Protein AF-A0A1Z9AFB7-F1 (afdb_monomer_lite)

Foldseek 3Di:
DPCPDPPQDPVNLVVQLVVCVVPVDDDDPPLPPPVRLVVVVVVVVVQVPDPPQFDWDWDQDPVGTDTFKGKPRCVVRVVNVCSCQHPDNQVSVCSNPVARKAQDMWMWGDDPDLDWTKTKGWIWGDDPPRDTHGRDIDIDTSDDRDPPDPDDPDDDD

Sequence (157 aa):
MTNGSIQWNQKDLLVLKHLHQQDGVIHVP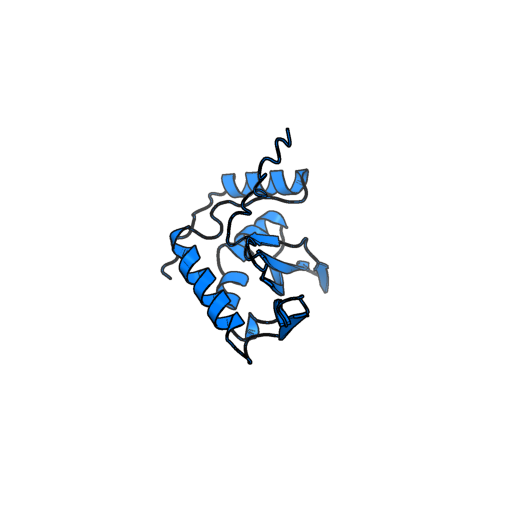GLVPTEGMPQLMKWVEEIAGSTTMGNHYFERTAKGRVMARTDDFAKHHQPWHDFLTKGIVPELLEVLFDDAPLLFKEKINYKHPFGSVHITMLLALAAPQGTLRFGRTSMAAVHSPQPPNVSNKETAS

Radius of gyration: 18.24 Å; chains: 1; bounding box: 38×48×59 Å

Structure (mmCIF, N/CA/C/O backbone):
data_AF-A0A1Z9AFB7-F1
#
_entry.id   AF-A0A1Z9AFB7-F1
#
loop_
_atom_site.group_PDB
_atom_site.id
_atom_site.type_symbol
_atom_site.label_atom_id
_atom_site.label_alt_id
_atom_site.label_comp_id
_atom_site.label_asym_id
_atom_site.label_entity_id
_atom_site.label_seq_id
_atom_site.pdbx_PDB_ins_code
_atom_site.Cartn_x
_atom_site.Cartn_y
_atom_site.Cartn_z
_atom_site.occupancy
_atom_site.B_iso_or_equiv
_atom_site.auth_seq_id
_atom_site.auth_comp_id
_atom_site.auth_asym_id
_atom_site.auth_atom_id
_atom_site.pdbx_PDB_model_num
ATOM 1 N N . MET A 1 1 ? 11.663 7.310 10.474 1.00 46.38 1 MET A N 1
ATOM 2 C CA . MET A 1 1 ? 10.486 8.192 10.583 1.00 46.38 1 MET A CA 1
ATOM 3 C C . MET A 1 1 ? 10.125 8.298 12.049 1.00 46.38 1 MET A C 1
ATOM 5 O O . MET A 1 1 ? 9.831 7.280 12.657 1.00 46.38 1 MET A O 1
ATOM 9 N N . THR A 1 2 ? 10.202 9.485 12.642 1.00 31.58 2 THR A N 1
ATOM 10 C CA . THR A 1 2 ? 9.390 9.776 13.827 1.00 31.58 2 THR A CA 1
ATOM 11 C C . THR A 1 2 ? 7.944 9.794 13.345 1.00 31.58 2 THR A C 1
ATOM 13 O O . THR A 1 2 ? 7.657 10.501 12.382 1.00 31.58 2 THR A O 1
ATOM 16 N N . ASN A 1 3 ? 7.069 8.975 13.933 1.00 42.28 3 ASN A N 1
ATOM 17 C CA . ASN A 1 3 ? 5.632 8.974 13.655 1.00 42.28 3 ASN A CA 1
ATOM 18 C C . ASN A 1 3 ? 5.064 10.380 13.916 1.00 42.28 3 ASN A C 1
ATOM 20 O O . ASN A 1 3 ? 4.614 10.673 15.024 1.00 42.28 3 ASN A O 1
ATOM 24 N N . GLY A 1 4 ? 5.069 11.246 12.902 1.00 44.12 4 GLY A N 1
ATOM 25 C CA . GLY A 1 4 ? 4.139 12.365 12.793 1.00 44.12 4 GLY A CA 1
ATOM 26 C C . GLY A 1 4 ? 2.761 11.757 12.597 1.00 44.12 4 GLY A C 1
ATOM 27 O O . GLY A 1 4 ? 2.270 11.628 11.484 1.00 44.12 4 GLY A O 1
ATOM 28 N N . SER A 1 5 ? 2.214 11.206 13.674 1.00 51.28 5 SER A N 1
ATOM 29 C CA . SER A 1 5 ? 0.926 10.540 13.658 1.00 51.28 5 SER A CA 1
ATOM 30 C C . SER A 1 5 ? -0.117 11.620 13.445 1.00 51.28 5 SER A C 1
ATOM 32 O O . SER A 1 5 ? -0.245 12.531 14.264 1.00 51.28 5 SER A O 1
ATOM 34 N N . ILE A 1 6 ? -0.879 11.528 12.354 1.00 59.50 6 ILE A N 1
ATOM 35 C CA . ILE A 1 6 ? -2.188 12.164 12.381 1.00 59.50 6 ILE A CA 1
ATOM 36 C C . ILE A 1 6 ? -2.926 11.498 13.537 1.00 59.50 6 ILE A C 1
ATOM 38 O O . ILE A 1 6 ? -3.131 10.286 13.537 1.00 59.50 6 ILE A O 1
ATOM 42 N N . GLN A 1 7 ? -3.249 12.286 14.554 1.00 63.75 7 GLN A N 1
ATOM 43 C CA . GLN A 1 7 ? -4.044 11.841 15.687 1.00 63.75 7 GLN A CA 1
ATOM 44 C C . GLN A 1 7 ? -5.505 12.027 15.298 1.00 63.75 7 GLN A C 1
ATOM 46 O O . GLN A 1 7 ? -6.075 13.103 15.471 1.00 63.75 7 GLN A O 1
ATOM 51 N N . TRP A 1 8 ? -6.085 10.985 14.708 1.00 73.19 8 TRP A N 1
ATOM 52 C CA . TRP A 1 8 ? -7.518 10.928 14.455 1.00 73.19 8 TRP A CA 1
ATOM 53 C C . TRP A 1 8 ? -8.196 10.744 15.801 1.00 73.19 8 TRP A C 1
ATOM 55 O O . TRP A 1 8 ? -7.928 9.773 16.510 1.00 73.19 8 TRP A O 1
ATOM 65 N N . ASN A 1 9 ? -9.053 11.681 16.186 1.00 79.81 9 ASN A N 1
ATOM 66 C CA . ASN A 1 9 ? -9.830 11.481 17.395 1.00 79.81 9 ASN A CA 1
ATOM 67 C C . ASN A 1 9 ? -10.984 10.501 17.109 1.00 79.81 9 ASN A C 1
ATOM 69 O O . ASN A 1 9 ? -11.334 10.211 15.962 1.00 79.81 9 ASN A O 1
ATOM 73 N N . GLN A 1 10 ? -11.618 10.003 18.168 1.00 77.75 10 GLN A N 1
ATOM 74 C CA . GLN A 1 10 ? -12.704 9.028 18.053 1.00 77.75 10 GLN A CA 1
ATOM 75 C C . GLN A 1 10 ? -13.882 9.521 17.189 1.00 77.75 10 GLN A C 1
ATOM 77 O O . GLN A 1 10 ? -14.540 8.715 16.536 1.00 77.75 10 GLN A O 1
ATOM 82 N N . LYS A 1 11 ? -14.157 10.831 17.151 1.00 83.44 11 LYS A N 1
ATOM 83 C CA . LYS A 1 11 ? -15.223 11.390 16.306 1.00 83.44 11 LYS A CA 1
ATOM 84 C C . LYS A 1 11 ? -14.855 11.313 14.827 1.00 83.44 11 LYS A C 1
ATOM 86 O O . LYS A 1 11 ? -15.711 10.936 14.035 1.00 83.44 11 LYS A O 1
ATOM 91 N N . ASP A 1 12 ? -13.605 11.606 14.469 1.00 84.88 12 ASP A N 1
ATOM 92 C CA . ASP A 1 12 ? -13.131 11.531 13.078 1.00 84.88 12 ASP A CA 1
ATOM 93 C C . ASP A 1 12 ? -13.282 10.101 12.537 1.00 84.88 12 ASP A C 1
ATOM 95 O O . ASP A 1 12 ? -13.787 9.876 11.437 1.00 84.88 12 ASP A O 1
ATOM 99 N N . LEU A 1 13 ? -12.926 9.122 13.371 1.00 82.56 13 LEU A N 1
ATOM 100 C CA . LEU A 1 13 ? -13.048 7.695 13.084 1.00 82.56 13 LEU A CA 1
ATOM 101 C C . LEU A 1 13 ? -14.510 7.253 12.895 1.00 82.56 13 LEU A C 1
ATOM 103 O O . LEU A 1 13 ? -14.821 6.524 11.952 1.00 82.56 13 LEU A O 1
ATOM 107 N N . LEU A 1 14 ? -15.431 7.737 13.736 1.00 86.75 14 LEU A N 1
ATOM 108 C CA . LEU A 1 14 ? -16.865 7.459 13.588 1.00 86.75 14 LEU A CA 1
ATOM 109 C C . LEU A 1 14 ? -17.457 8.082 12.318 1.00 86.75 14 LEU A C 1
ATOM 111 O O . LEU A 1 14 ? -18.290 7.452 11.665 1.00 86.75 14 LEU A O 1
ATOM 115 N N . VAL A 1 15 ? -17.018 9.287 11.943 1.00 89.00 15 VAL A N 1
ATOM 116 C CA . VAL A 1 15 ? -17.437 9.935 10.691 1.00 89.00 15 VAL A CA 1
ATOM 117 C C . VAL A 1 15 ? -16.985 9.109 9.491 1.00 89.00 15 VAL A C 1
ATOM 119 O O . VAL A 1 15 ? -17.803 8.807 8.625 1.00 89.00 15 VAL A O 1
ATOM 122 N N . LEU A 1 16 ? -15.721 8.675 9.455 1.00 85.38 16 LEU A N 1
ATOM 123 C CA . LEU A 1 16 ? -15.239 7.805 8.381 1.00 85.38 16 LEU A CA 1
ATOM 124 C C . LEU A 1 16 ? -16.017 6.495 8.293 1.00 85.38 16 LEU A C 1
ATOM 126 O O . LEU A 1 16 ? -16.368 6.064 7.196 1.00 85.38 16 LEU A O 1
ATOM 130 N N . LYS A 1 17 ? -16.302 5.870 9.437 1.00 87.12 17 LYS A N 1
ATOM 131 C CA . LYS A 1 17 ? -17.091 4.640 9.482 1.00 87.12 17 LYS A CA 1
ATOM 132 C C . LYS A 1 17 ? -18.486 4.854 8.903 1.00 87.12 17 LYS A C 1
ATOM 134 O O . LYS A 1 17 ? -18.930 4.047 8.090 1.00 87.12 17 LYS A O 1
ATOM 139 N N . HIS A 1 18 ? -19.149 5.947 9.274 1.00 89.69 18 HIS A N 1
ATOM 140 C CA . HIS A 1 18 ? -20.469 6.284 8.751 1.00 89.69 18 HIS A CA 1
ATOM 141 C C . HIS A 1 18 ? -20.449 6.492 7.231 1.00 89.69 18 HIS A C 1
ATOM 143 O O . HIS A 1 18 ? -21.243 5.874 6.525 1.00 89.69 18 HIS A O 1
ATOM 149 N N . LEU A 1 19 ? -19.495 7.279 6.720 1.00 86.88 19 LEU A N 1
ATOM 150 C CA . LEU A 1 19 ? -19.327 7.502 5.280 1.00 86.88 19 LEU A CA 1
ATOM 151 C C . LEU A 1 19 ? -19.060 6.183 4.536 1.00 86.88 19 LEU A C 1
ATOM 153 O O . LEU A 1 19 ? -19.664 5.911 3.503 1.00 86.88 19 LEU A O 1
ATOM 157 N N . HIS A 1 20 ? -18.226 5.304 5.098 1.00 86.81 20 HIS A N 1
ATOM 158 C CA . HIS A 1 20 ? -17.952 3.995 4.505 1.00 86.81 20 HIS A CA 1
ATOM 159 C C . HIS A 1 20 ? -19.181 3.086 4.487 1.00 86.81 20 HIS A C 1
ATOM 161 O O . HIS A 1 20 ? -19.396 2.367 3.513 1.00 86.81 20 HIS A O 1
ATOM 167 N N . GLN A 1 21 ? -20.004 3.111 5.534 1.00 87.44 21 GLN A N 1
ATOM 168 C CA . GLN A 1 21 ? -21.247 2.342 5.575 1.00 87.44 21 GLN A CA 1
ATOM 169 C C . GLN A 1 21 ? -22.267 2.831 4.540 1.00 87.44 21 GLN A C 1
ATOM 171 O O . GLN A 1 21 ? -23.018 2.013 4.011 1.00 87.44 21 GLN A O 1
ATOM 176 N N . GLN A 1 22 ? -22.281 4.131 4.238 1.00 88.50 22 GLN A N 1
ATOM 177 C CA . GLN A 1 22 ? -23.167 4.722 3.235 1.00 88.50 22 GLN A CA 1
ATOM 178 C C . GLN A 1 22 ? -22.696 4.439 1.805 1.00 88.50 22 GLN A C 1
ATOM 180 O O . GLN A 1 22 ? -23.454 3.897 1.003 1.00 88.50 22 GLN A O 1
ATOM 185 N N . ASP A 1 23 ? -21.438 4.756 1.502 1.00 84.44 23 ASP A N 1
ATOM 186 C CA . ASP A 1 23 ? -20.933 4.779 0.123 1.00 84.44 23 ASP A CA 1
ATOM 187 C C . ASP A 1 23 ? -20.202 3.489 -0.266 1.00 84.44 23 ASP A C 1
ATOM 189 O O . ASP A 1 23 ? -19.942 3.207 -1.437 1.00 84.44 23 ASP A O 1
ATOM 193 N N . GLY A 1 24 ? -19.819 2.689 0.728 1.00 79.62 24 GLY A N 1
ATOM 194 C CA . GLY A 1 24 ? -19.004 1.498 0.548 1.00 79.62 24 GLY A CA 1
ATOM 195 C C . GLY A 1 24 ? -17.540 1.759 0.189 1.00 79.62 24 GLY A C 1
ATOM 196 O O . GLY A 1 24 ? -16.785 0.798 0.024 1.00 79.62 24 GLY A O 1
ATOM 197 N N . VAL A 1 25 ? -17.153 3.031 0.087 1.00 78.12 25 VAL A N 1
ATOM 198 C CA . VAL A 1 25 ? -15.807 3.547 -0.167 1.00 78.12 25 VAL A CA 1
ATOM 199 C C . VAL A 1 25 ? -15.639 4.853 0.605 1.00 78.12 25 VAL A C 1
ATOM 201 O O . VAL A 1 25 ? -16.596 5.600 0.762 1.00 78.12 25 VAL A O 1
ATOM 204 N N . ILE A 1 26 ? -14.427 5.146 1.072 1.00 81.50 26 ILE A N 1
ATOM 205 C CA . ILE A 1 26 ? -14.100 6.441 1.677 1.00 81.50 26 ILE A CA 1
ATOM 206 C C . ILE A 1 26 ? -12.758 6.952 1.189 1.00 81.50 26 ILE A C 1
ATOM 208 O O . ILE A 1 26 ? -11.847 6.180 0.888 1.00 81.50 26 ILE A O 1
ATOM 212 N N . HIS A 1 27 ? -12.637 8.274 1.158 1.00 78.88 27 HIS A N 1
ATOM 213 C CA . HIS A 1 27 ? -11.370 8.957 0.978 1.00 78.88 27 HIS A CA 1
ATOM 214 C C . HIS A 1 27 ? -10.858 9.440 2.337 1.00 78.88 27 HIS A C 1
ATOM 216 O O . HIS A 1 27 ? -11.581 10.101 3.078 1.00 78.88 27 HIS A O 1
ATOM 222 N N . VAL A 1 28 ? -9.610 9.101 2.653 1.00 81.25 28 VAL A N 1
ATOM 223 C CA . VAL A 1 28 ? -8.983 9.346 3.958 1.00 81.25 28 VAL A CA 1
ATOM 224 C C . VAL A 1 28 ? -7.805 10.299 3.744 1.00 81.25 28 VAL A C 1
ATOM 226 O O . VAL A 1 28 ? -6.668 9.851 3.558 1.00 81.25 28 VAL A O 1
ATOM 229 N N . PRO A 1 29 ? -8.058 11.619 3.673 1.00 73.62 29 PRO A N 1
ATOM 230 C CA . PRO A 1 29 ? -6.999 12.590 3.449 1.00 73.62 29 PRO A CA 1
ATOM 231 C C . PRO A 1 29 ? -6.000 12.562 4.610 1.00 73.62 29 PRO A C 1
ATOM 233 O O . PRO A 1 29 ? -6.379 12.437 5.772 1.00 73.62 29 PRO A O 1
ATOM 236 N N . GLY A 1 30 ? -4.712 12.670 4.288 1.00 75.81 30 GLY A N 1
ATOM 237 C CA . GLY A 1 30 ? -3.646 12.696 5.288 1.00 75.81 30 GLY A CA 1
ATOM 238 C C . GLY A 1 30 ? -3.286 11.339 5.898 1.00 75.81 30 GLY A C 1
ATOM 239 O O . GLY A 1 30 ? -2.417 11.301 6.759 1.00 75.81 30 GLY A O 1
ATOM 240 N N . LEU A 1 31 ? -3.860 10.213 5.445 1.00 79.50 31 LEU A N 1
ATOM 241 C CA . LEU A 1 31 ? -3.440 8.881 5.921 1.00 79.50 31 LEU A CA 1
ATOM 242 C C . LEU A 1 31 ? -1.909 8.718 5.911 1.00 79.50 31 LEU A C 1
ATOM 244 O O . LEU A 1 31 ? -1.327 8.145 6.829 1.00 79.50 31 LEU A O 1
ATOM 248 N N . VAL A 1 32 ? -1.271 9.282 4.884 1.00 80.00 32 VAL A N 1
ATOM 249 C CA . VAL A 1 32 ? 0.160 9.570 4.873 1.00 80.00 32 VAL A CA 1
ATOM 250 C C . VAL A 1 32 ? 0.326 11.091 4.959 1.00 80.00 32 VAL A C 1
ATOM 252 O O . VAL A 1 32 ? -0.151 11.792 4.061 1.00 80.00 32 VAL A O 1
ATOM 255 N N . PRO A 1 33 ? 0.979 11.618 6.010 1.00 77.69 33 PRO A N 1
ATOM 256 C CA . PRO A 1 33 ? 1.305 13.037 6.104 1.00 77.69 33 PRO A CA 1
ATOM 257 C C . PRO A 1 33 ? 2.162 13.493 4.920 1.00 77.69 33 PRO A C 1
ATOM 259 O O . PRO A 1 33 ? 2.960 12.716 4.390 1.00 77.69 33 PRO A O 1
ATOM 262 N N . THR A 1 34 ? 2.051 14.761 4.527 1.00 78.94 34 THR A N 1
ATOM 263 C CA . THR A 1 34 ? 2.799 15.330 3.392 1.00 78.94 34 THR A CA 1
ATOM 264 C C . THR A 1 34 ? 4.310 15.119 3.532 1.00 78.94 34 THR A C 1
ATOM 266 O O . THR A 1 34 ? 4.985 14.794 2.559 1.00 78.94 34 THR A O 1
ATOM 269 N N . GLU A 1 35 ? 4.845 15.229 4.745 1.00 82.12 35 GLU A N 1
ATOM 270 C CA . GLU A 1 35 ? 6.247 14.979 5.082 1.00 82.12 35 GLU A CA 1
ATOM 271 C C . GLU A 1 35 ? 6.659 13.501 4.978 1.00 82.12 35 GLU A C 1
ATOM 273 O O . GLU A 1 35 ? 7.834 13.197 4.775 1.00 82.12 35 GLU A O 1
ATOM 278 N N . GLY A 1 36 ? 5.702 12.574 5.080 1.00 81.06 36 GLY A N 1
ATOM 279 C CA . GLY A 1 36 ? 5.914 11.136 4.903 1.00 81.06 36 GLY A CA 1
ATOM 280 C C . GLY A 1 36 ? 5.908 10.699 3.436 1.00 81.06 36 GLY A C 1
ATOM 281 O O . GLY A 1 36 ? 6.460 9.650 3.101 1.00 81.06 36 GLY A O 1
ATOM 282 N N . MET A 1 37 ? 5.341 11.513 2.540 1.00 82.12 37 MET A N 1
ATOM 283 C CA . MET A 1 37 ? 5.206 11.184 1.118 1.00 82.12 37 MET A CA 1
ATOM 284 C C . MET A 1 37 ? 6.546 10.925 0.411 1.00 82.12 37 MET A C 1
ATOM 286 O O . MET A 1 37 ? 6.641 9.917 -0.293 1.00 82.12 37 MET A O 1
ATOM 290 N N . PRO A 1 38 ? 7.611 11.734 0.603 1.00 86.00 38 PRO A N 1
ATOM 291 C CA . PRO A 1 38 ? 8.912 11.449 -0.003 1.00 86.00 38 PRO A CA 1
ATOM 292 C C . PRO A 1 38 ? 9.498 10.106 0.446 1.00 86.00 38 PRO A C 1
ATOM 294 O O . PRO A 1 38 ? 10.082 9.384 -0.358 1.00 86.00 38 PRO A O 1
ATOM 297 N N . GLN A 1 39 ? 9.313 9.738 1.718 1.00 87.88 39 GLN A N 1
ATOM 298 C CA . GLN A 1 39 ? 9.808 8.468 2.246 1.00 87.88 39 GLN A CA 1
ATOM 299 C C . GLN A 1 39 ? 9.052 7.275 1.652 1.00 87.88 39 GLN A C 1
ATOM 301 O O . GLN A 1 39 ? 9.676 6.270 1.311 1.00 87.88 39 GLN A O 1
ATOM 306 N N . LEU A 1 40 ? 7.731 7.400 1.495 1.00 85.38 40 LEU A N 1
ATOM 307 C CA . LEU A 1 40 ? 6.903 6.385 0.850 1.00 85.38 40 LEU A CA 1
ATOM 308 C C . LEU A 1 40 ? 7.315 6.187 -0.614 1.00 85.38 40 LEU A C 1
ATOM 310 O O . LEU A 1 40 ? 7.480 5.054 -1.061 1.00 85.38 40 LEU A O 1
ATOM 314 N N . MET A 1 41 ? 7.536 7.287 -1.343 1.00 85.25 41 MET A N 1
ATOM 315 C CA . MET A 1 41 ? 8.009 7.256 -2.730 1.00 85.25 41 MET A CA 1
ATOM 316 C C . MET A 1 41 ? 9.385 6.607 -2.851 1.00 85.25 41 MET A C 1
ATOM 318 O O . MET A 1 41 ? 9.578 5.758 -3.718 1.00 85.25 41 MET A O 1
ATOM 322 N N . LYS A 1 42 ? 10.303 6.913 -1.929 1.00 90.44 42 LYS A N 1
ATOM 323 C CA . LYS A 1 42 ? 11.611 6.258 -1.877 1.00 90.44 42 LYS A CA 1
ATOM 324 C C . LYS A 1 42 ? 11.477 4.738 -1.755 1.00 90.44 42 LYS A C 1
ATOM 326 O O . LYS A 1 42 ? 12.143 4.011 -2.478 1.00 90.44 42 LYS A O 1
ATOM 331 N N . TRP A 1 43 ? 10.588 4.244 -0.893 1.00 93.31 43 TRP A N 1
ATOM 332 C CA . TRP A 1 43 ? 10.373 2.801 -0.768 1.00 93.31 43 TRP A CA 1
ATOM 333 C C . TRP A 1 43 ? 9.753 2.176 -2.024 1.00 93.31 43 TRP A C 1
ATOM 335 O O . TRP A 1 43 ? 10.041 1.027 -2.352 1.00 93.31 43 TRP A O 1
ATOM 345 N N . VAL A 1 44 ? 8.879 2.903 -2.731 1.00 90.38 44 VAL A N 1
ATOM 346 C CA . VAL A 1 44 ? 8.350 2.454 -4.032 1.00 90.38 44 VAL A CA 1
ATOM 347 C C . VAL A 1 44 ? 9.482 2.293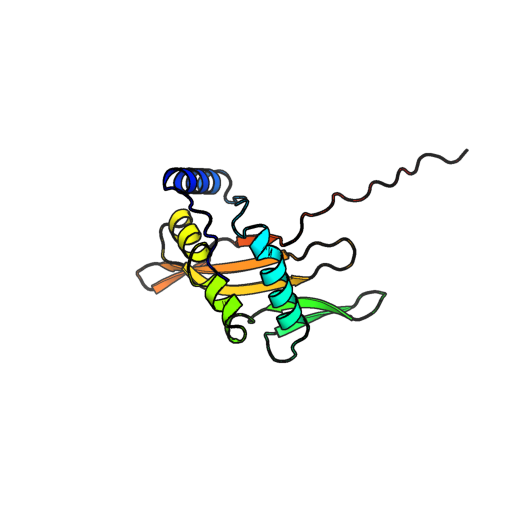 -5.046 1.00 90.38 44 VAL A C 1
ATOM 349 O O . VAL A 1 44 ? 9.505 1.300 -5.773 1.00 90.38 44 VAL A O 1
ATOM 352 N N . GLU A 1 45 ? 10.410 3.248 -5.095 1.00 91.62 45 GLU A N 1
ATOM 353 C CA . GLU A 1 45 ? 11.575 3.218 -5.984 1.00 91.62 45 GLU A CA 1
ATOM 354 C C . GLU A 1 45 ? 12.558 2.103 -5.608 1.00 91.62 45 GLU A C 1
ATOM 356 O O . GLU A 1 45 ? 13.019 1.383 -6.491 1.00 91.62 45 GLU A O 1
ATOM 361 N N . GLU A 1 46 ? 12.822 1.903 -4.312 1.00 95.06 46 GLU A N 1
ATOM 362 C CA . GLU A 1 46 ? 13.649 0.803 -3.794 1.00 95.06 46 GLU A CA 1
ATOM 363 C C . GLU A 1 46 ? 13.096 -0.563 -4.231 1.00 95.06 46 GLU A C 1
ATOM 365 O O . GLU A 1 46 ? 13.841 -1.400 -4.742 1.00 95.06 46 GLU A O 1
ATOM 370 N N . ILE A 1 47 ? 11.779 -0.765 -4.111 1.00 94.44 47 ILE A N 1
ATOM 371 C CA . ILE A 1 47 ? 11.111 -1.977 -4.600 1.00 94.44 47 ILE A CA 1
ATOM 372 C C . ILE A 1 47 ? 11.198 -2.080 -6.124 1.00 94.44 47 ILE A C 1
ATOM 374 O O . ILE A 1 47 ? 11.547 -3.135 -6.643 1.00 94.44 47 ILE A O 1
ATOM 378 N N . ALA A 1 48 ? 10.884 -1.006 -6.854 1.00 91.56 48 ALA A N 1
ATOM 379 C CA . ALA A 1 48 ? 10.854 -1.021 -8.317 1.00 91.56 48 ALA A CA 1
ATOM 380 C C . ALA A 1 48 ? 12.237 -1.269 -8.947 1.00 91.56 48 ALA A C 1
ATOM 382 O O . ALA A 1 48 ? 12.325 -1.821 -10.043 1.00 91.56 48 ALA A O 1
ATOM 383 N N . GLY A 1 49 ? 13.309 -0.841 -8.277 1.00 92.31 49 GLY A N 1
ATOM 384 C CA . GLY A 1 49 ? 14.691 -1.056 -8.706 1.00 92.31 49 GLY A CA 1
ATOM 385 C C . GLY A 1 49 ? 15.279 -2.403 -8.283 1.00 92.31 49 GLY A C 1
ATOM 386 O O . GLY A 1 49 ? 16.386 -2.744 -8.702 1.00 92.31 49 GLY A O 1
ATOM 387 N N . SER A 1 50 ? 14.571 -3.169 -7.454 1.00 94.25 50 SER A N 1
ATOM 388 C CA . SER A 1 50 ? 15.031 -4.465 -6.970 1.00 94.25 50 SER A CA 1
ATOM 389 C C . SER A 1 50 ? 14.680 -5.590 -7.946 1.00 94.25 50 SER A C 1
ATOM 391 O O . SER A 1 50 ? 13.768 -5.488 -8.754 1.00 94.25 50 SER A O 1
ATOM 393 N N . THR A 1 51 ? 15.424 -6.693 -7.875 1.00 92.06 51 THR A N 1
ATOM 394 C CA . THR A 1 51 ? 15.070 -7.963 -8.543 1.00 92.06 51 THR A CA 1
ATOM 395 C C . THR A 1 51 ? 14.627 -9.033 -7.549 1.00 92.06 51 THR A C 1
ATOM 397 O O . THR A 1 51 ? 14.232 -10.125 -7.950 1.00 92.06 51 THR A O 1
ATOM 400 N N . THR A 1 52 ? 14.700 -8.726 -6.251 1.00 92.94 52 THR A N 1
ATOM 401 C CA . THR A 1 52 ? 14.419 -9.654 -5.151 1.00 92.94 52 THR A CA 1
ATOM 402 C C . THR A 1 52 ? 13.257 -9.197 -4.272 1.00 92.94 52 THR A C 1
ATOM 404 O O . THR A 1 52 ? 12.756 -9.988 -3.477 1.00 92.94 52 THR A O 1
ATOM 407 N N . MET A 1 53 ? 12.800 -7.946 -4.406 1.00 94.31 53 MET A N 1
ATOM 408 C CA . MET A 1 53 ? 11.716 -7.385 -3.595 1.00 94.31 53 MET A CA 1
ATOM 409 C C . MET A 1 53 ? 10.380 -7.424 -4.342 1.00 94.31 53 MET A C 1
ATOM 411 O O . MET A 1 53 ? 9.924 -6.431 -4.903 1.00 94.31 53 MET A O 1
ATOM 415 N N . GLY A 1 54 ? 9.726 -8.581 -4.277 1.00 94.25 54 GLY A N 1
ATOM 416 C CA . GLY A 1 54 ? 8.391 -8.804 -4.834 1.00 94.25 54 GLY A CA 1
ATOM 417 C C . GLY A 1 54 ? 8.400 -9.296 -6.280 1.00 94.25 54 GLY A C 1
ATOM 418 O O . GLY A 1 54 ? 9.448 -9.490 -6.894 1.00 94.25 54 GLY A O 1
ATOM 419 N N . ASN A 1 55 ? 7.207 -9.538 -6.821 1.00 95.94 55 ASN A N 1
ATOM 420 C CA . ASN A 1 55 ? 7.042 -10.015 -8.192 1.00 95.94 55 ASN A CA 1
ATOM 421 C C . ASN A 1 55 ? 6.732 -8.837 -9.114 1.00 95.94 55 ASN A C 1
ATOM 423 O O . ASN A 1 55 ? 5.671 -8.216 -9.003 1.00 95.94 55 ASN A O 1
ATOM 427 N N . HIS A 1 56 ? 7.636 -8.553 -10.050 1.00 95.00 56 HIS A N 1
ATOM 428 C CA . H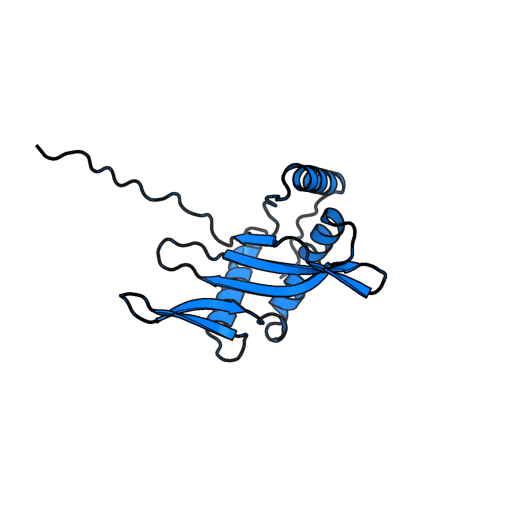IS A 1 56 ? 7.480 -7.465 -11.013 1.00 95.00 56 HIS A CA 1
ATOM 429 C C . HIS A 1 56 ? 6.796 -7.944 -12.297 1.00 95.00 56 HIS A C 1
ATOM 431 O O . HIS A 1 56 ? 7.270 -8.847 -12.987 1.00 95.00 56 HIS A O 1
ATOM 437 N N . TYR A 1 57 ? 5.697 -7.287 -12.652 1.00 94.06 57 TYR A N 1
ATOM 438 C CA . TYR A 1 57 ? 4.937 -7.528 -13.872 1.00 94.06 57 TYR A CA 1
ATOM 439 C C . TYR A 1 57 ? 5.150 -6.371 -14.841 1.00 94.06 57 TYR A C 1
ATOM 441 O O . TYR A 1 57 ? 5.056 -5.201 -14.463 1.00 94.06 57 TYR A O 1
ATOM 449 N N . PHE A 1 58 ? 5.398 -6.703 -16.106 1.00 92.44 58 PHE A N 1
ATOM 450 C CA . PHE A 1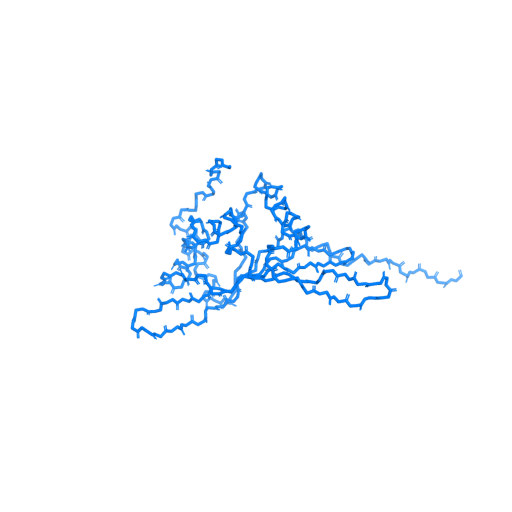 58 ? 5.678 -5.734 -17.159 1.00 92.44 58 PHE A CA 1
ATOM 451 C C . PHE A 1 58 ? 4.633 -5.820 -18.263 1.00 92.44 58 PHE A C 1
ATOM 453 O O . PHE A 1 58 ? 4.255 -6.910 -18.689 1.00 92.44 58 PHE A O 1
ATOM 460 N N . GLU A 1 59 ? 4.237 -4.667 -18.781 1.00 89.88 59 GLU A N 1
ATOM 461 C CA . GLU A 1 59 ? 3.412 -4.552 -19.978 1.00 89.88 59 GLU A CA 1
ATOM 462 C C . GLU A 1 59 ? 4.279 -4.162 -21.174 1.00 89.88 59 GLU A C 1
ATOM 464 O O . GLU A 1 59 ? 5.280 -3.451 -21.047 1.00 89.88 59 GLU A O 1
ATOM 469 N N . ARG A 1 60 ? 3.904 -4.635 -22.365 1.00 89.38 60 ARG A N 1
ATOM 470 C CA . ARG A 1 60 ? 4.536 -4.207 -23.613 1.00 89.38 60 ARG A CA 1
ATOM 471 C C . ARG A 1 60 ? 3.794 -2.984 -24.142 1.00 89.38 60 ARG A C 1
ATOM 473 O O . ARG A 1 60 ? 2.612 -3.058 -24.449 1.00 89.38 60 ARG A O 1
ATOM 480 N N . THR A 1 61 ? 4.516 -1.885 -24.304 1.00 84.31 61 THR A N 1
ATOM 481 C CA . THR A 1 61 ? 4.021 -0.658 -24.938 1.00 84.31 61 THR A CA 1
ATOM 482 C C . THR A 1 61 ? 4.704 -0.440 -26.285 1.00 84.31 61 THR A C 1
ATOM 484 O O . THR A 1 61 ? 5.698 -1.099 -26.602 1.00 84.31 61 THR A O 1
ATOM 487 N N . ALA A 1 62 ? 4.230 0.548 -27.048 1.00 83.12 62 ALA A N 1
ATOM 488 C CA . ALA A 1 62 ? 4.906 1.008 -28.262 1.00 83.12 62 ALA A CA 1
ATOM 489 C C . ALA A 1 62 ? 6.353 1.488 -28.008 1.00 83.12 62 ALA A C 1
ATOM 491 O O . ALA A 1 62 ? 7.172 1.456 -28.919 1.00 83.12 62 ALA A O 1
ATOM 492 N N . LYS A 1 63 ? 6.682 1.903 -26.774 1.00 82.00 63 LYS A N 1
ATOM 493 C CA . LYS A 1 63 ? 8.021 2.365 -26.366 1.00 82.00 63 LYS A CA 1
ATOM 494 C C . LYS A 1 63 ? 8.866 1.274 -25.696 1.00 82.00 63 LYS A C 1
ATOM 496 O O . LYS A 1 63 ? 9.958 1.558 -25.218 1.00 82.00 63 LYS A O 1
ATOM 501 N N . GLY A 1 64 ? 8.373 0.035 -25.650 1.00 86.44 64 GLY A N 1
ATOM 502 C CA . GLY A 1 64 ? 9.053 -1.094 -25.016 1.00 86.44 64 GLY A CA 1
ATOM 503 C C . GLY A 1 64 ? 8.345 -1.609 -23.765 1.00 86.44 64 GLY A C 1
ATOM 504 O O . GLY A 1 64 ? 7.187 -1.278 -23.496 1.00 86.44 64 GLY A O 1
ATOM 505 N N . ARG A 1 65 ? 9.033 -2.486 -23.025 1.00 89.69 65 ARG A N 1
ATOM 506 C CA . ARG A 1 65 ? 8.509 -3.052 -21.776 1.00 89.69 65 ARG A CA 1
ATOM 507 C C . ARG A 1 65 ? 8.566 -2.016 -20.665 1.00 89.69 65 ARG A C 1
ATOM 509 O O . ARG A 1 65 ? 9.610 -1.411 -20.450 1.00 89.69 65 ARG A O 1
ATOM 516 N N . VAL A 1 66 ? 7.465 -1.874 -19.944 1.00 88.69 66 VAL A N 1
ATOM 517 C CA . VAL A 1 66 ? 7.340 -0.955 -18.813 1.00 88.69 66 VAL A CA 1
ATOM 518 C C . VAL A 1 66 ? 6.770 -1.704 -17.613 1.00 88.69 66 VAL A C 1
ATOM 520 O O . VAL A 1 66 ? 5.930 -2.587 -17.780 1.00 88.69 66 VAL A O 1
ATOM 523 N N . MET A 1 67 ? 7.250 -1.407 -16.406 1.00 88.81 67 MET A N 1
ATOM 524 C CA . MET A 1 67 ? 6.768 -2.066 -15.189 1.00 88.81 67 MET A CA 1
ATOM 525 C C . MET A 1 67 ? 5.339 -1.609 -14.899 1.00 88.81 67 MET A C 1
ATOM 527 O O . MET A 1 67 ? 5.116 -0.422 -14.721 1.00 88.81 67 MET A O 1
ATOM 531 N N . ALA A 1 68 ? 4.371 -2.516 -14.867 1.00 89.38 68 ALA A N 1
ATOM 532 C CA . ALA A 1 68 ? 2.966 -2.183 -14.633 1.00 89.38 68 ALA A CA 1
ATOM 533 C C . ALA A 1 68 ? 2.573 -2.382 -13.168 1.00 89.38 68 ALA A C 1
ATOM 535 O O . ALA A 1 68 ? 1.787 -1.613 -12.610 1.00 89.38 68 ALA A O 1
ATOM 536 N N . ARG A 1 69 ? 3.140 -3.403 -12.518 1.00 92.25 69 ARG A N 1
ATOM 537 C CA . ARG A 1 69 ? 2.777 -3.756 -11.147 1.00 92.25 69 ARG A CA 1
ATOM 538 C C . ARG A 1 69 ? 3.893 -4.488 -10.420 1.00 92.25 69 ARG A C 1
ATOM 540 O O . ARG A 1 69 ? 4.587 -5.290 -11.033 1.00 92.25 69 ARG A O 1
ATOM 547 N N . THR A 1 70 ? 3.957 -4.294 -9.109 1.00 93.88 70 THR A N 1
ATOM 548 C CA . THR A 1 70 ? 4.656 -5.188 -8.179 1.00 93.88 70 THR A CA 1
ATOM 549 C C . THR A 1 70 ? 3.658 -5.718 -7.154 1.00 93.88 70 THR A C 1
ATOM 551 O O . THR A 1 70 ? 2.857 -4.935 -6.643 1.00 93.88 70 THR A O 1
ATOM 554 N N . ASP A 1 71 ? 3.665 -7.019 -6.863 1.00 94.25 71 ASP A N 1
ATOM 555 C CA . ASP A 1 71 ? 2.982 -7.594 -5.691 1.00 94.25 71 ASP A CA 1
ATOM 556 C C . ASP A 1 71 ? 3.966 -8.336 -4.779 1.00 94.25 71 ASP A C 1
ATOM 558 O O . ASP A 1 71 ? 5.135 -8.487 -5.140 1.00 94.25 71 ASP A O 1
ATOM 562 N N . ASP A 1 72 ? 3.510 -8.754 -3.592 1.00 93.88 72 ASP A N 1
ATOM 563 C CA . ASP A 1 72 ? 4.279 -9.635 -2.691 1.00 93.88 72 ASP A CA 1
ATOM 564 C C . ASP A 1 72 ? 5.617 -9.016 -2.217 1.00 93.88 72 ASP A C 1
ATOM 566 O O . ASP A 1 72 ? 6.639 -9.691 -2.068 1.00 93.88 72 ASP A O 1
ATOM 570 N N . PHE A 1 73 ? 5.628 -7.690 -2.036 1.00 94.12 73 PHE A N 1
ATOM 571 C CA . PHE A 1 73 ? 6.806 -6.909 -1.649 1.00 94.12 73 PHE A CA 1
ATOM 572 C C . PHE A 1 73 ? 6.940 -6.721 -0.134 1.00 94.12 73 PHE A C 1
ATOM 574 O O . PHE A 1 73 ? 8.048 -6.476 0.343 1.00 94.12 73 PHE A O 1
ATOM 581 N N . ALA A 1 74 ? 5.855 -6.834 0.640 1.00 92.31 74 ALA A N 1
ATOM 582 C CA . ALA A 1 74 ? 5.881 -6.543 2.072 1.00 92.31 74 ALA A CA 1
ATOM 583 C C . ALA A 1 74 ? 6.825 -7.500 2.810 1.00 92.31 74 ALA A C 1
ATOM 585 O O . ALA A 1 74 ? 7.634 -7.065 3.624 1.00 92.31 74 ALA A O 1
ATOM 586 N N . LYS A 1 75 ? 6.819 -8.788 2.447 1.00 93.81 75 LYS A N 1
ATOM 587 C CA . LYS A 1 75 ? 7.698 -9.801 3.059 1.00 93.81 75 LYS A CA 1
ATOM 588 C C . LYS A 1 75 ? 9.198 -9.554 2.855 1.00 93.81 75 LYS A C 1
ATOM 590 O O . LYS A 1 75 ? 10.008 -10.115 3.583 1.00 93.81 75 LYS A O 1
ATOM 595 N N . HIS A 1 76 ? 9.561 -8.731 1.872 1.00 94.81 76 HIS A N 1
ATOM 596 C CA . HIS A 1 76 ? 10.949 -8.432 1.505 1.00 94.81 76 HIS A CA 1
ATOM 597 C C . HIS A 1 76 ? 11.376 -7.012 1.877 1.00 94.81 76 HIS A C 1
ATOM 599 O O . HIS A 1 76 ? 12.542 -6.657 1.722 1.00 94.81 76 HIS A O 1
ATOM 605 N N . HIS A 1 77 ? 10.438 -6.187 2.345 1.00 95.12 77 HIS A N 1
ATOM 606 C CA . HIS A 1 77 ? 10.667 -4.778 2.621 1.00 95.12 77 HIS A CA 1
ATOM 607 C C . HIS A 1 77 ? 10.043 -4.394 3.967 1.00 95.12 77 HIS A C 1
ATOM 609 O O . HIS A 1 77 ? 8.906 -3.920 4.039 1.00 95.12 77 HIS A O 1
ATOM 615 N N . GLN A 1 78 ? 10.812 -4.576 5.048 1.00 95.44 78 GLN A N 1
ATOM 616 C CA . GLN A 1 78 ? 10.343 -4.394 6.428 1.00 95.44 78 GLN A CA 1
ATOM 617 C C . GLN A 1 78 ? 9.629 -3.053 6.679 1.00 95.44 78 GLN A C 1
ATOM 619 O O . GLN A 1 78 ? 8.574 -3.071 7.310 1.00 95.44 78 GLN A O 1
ATOM 624 N N . PRO A 1 79 ? 10.106 -1.898 6.167 1.00 93.81 79 PRO A N 1
ATOM 625 C CA . PRO A 1 79 ? 9.380 -0.645 6.366 1.00 93.81 79 PRO A CA 1
ATOM 626 C C . PRO A 1 79 ? 7.978 -0.626 5.734 1.00 93.81 79 PRO A C 1
ATOM 628 O O . PRO A 1 79 ? 7.059 -0.041 6.300 1.00 93.81 79 PRO A O 1
ATOM 631 N N . TRP A 1 80 ? 7.792 -1.313 4.599 1.00 90.62 80 TRP A N 1
ATOM 632 C CA . TRP A 1 80 ? 6.479 -1.449 3.959 1.00 90.62 80 TRP A CA 1
ATOM 633 C C . TRP A 1 80 ? 5.595 -2.401 4.748 1.00 90.62 80 TRP A C 1
ATOM 635 O O . TRP A 1 80 ? 4.441 -2.082 5.006 1.00 90.62 80 TRP A O 1
ATOM 645 N N . HIS A 1 81 ? 6.140 -3.542 5.172 1.00 92.44 81 HIS A N 1
ATOM 646 C CA . HIS A 1 81 ? 5.429 -4.458 6.056 1.00 92.44 81 HIS A CA 1
ATOM 647 C C . HIS A 1 81 ? 4.916 -3.741 7.305 1.00 92.44 81 HIS A C 1
ATOM 649 O O . HIS A 1 81 ? 3.739 -3.847 7.636 1.00 92.44 81 HIS A O 1
ATOM 655 N N . ASP A 1 82 ? 5.774 -2.975 7.973 1.00 92.50 82 ASP A N 1
ATOM 656 C CA . ASP A 1 82 ? 5.413 -2.246 9.184 1.00 92.50 82 ASP A CA 1
ATOM 657 C C . ASP A 1 82 ? 4.355 -1.177 8.913 1.00 92.50 82 ASP A C 1
ATOM 659 O O . ASP A 1 82 ? 3.389 -1.099 9.660 1.00 92.50 82 ASP A O 1
ATOM 663 N N . PHE A 1 83 ? 4.464 -0.421 7.819 1.00 87.19 83 PHE A N 1
ATOM 664 C CA . PHE A 1 83 ? 3.427 0.538 7.424 1.00 87.19 83 PHE A CA 1
ATOM 665 C C . PHE A 1 83 ? 2.056 -0.122 7.189 1.00 87.19 83 PHE A C 1
ATOM 667 O O . PHE A 1 83 ? 1.024 0.455 7.519 1.00 87.19 83 PHE A O 1
ATOM 674 N N . LEU A 1 84 ? 2.038 -1.336 6.630 1.00 86.69 84 LEU A N 1
ATOM 675 C CA . LEU A 1 84 ? 0.811 -2.072 6.310 1.00 86.69 84 LEU A CA 1
ATOM 676 C C . LEU A 1 84 ? 0.198 -2.800 7.510 1.00 86.69 84 LEU A C 1
ATOM 678 O O . LEU A 1 84 ? -0.998 -3.079 7.504 1.00 86.69 84 LEU A O 1
ATOM 682 N N . THR A 1 85 ? 1.013 -3.156 8.502 1.00 88.19 85 THR A N 1
ATOM 683 C CA . THR A 1 85 ? 0.618 -4.066 9.592 1.00 88.19 85 THR A CA 1
ATOM 684 C C . THR A 1 85 ? 0.689 -3.436 10.975 1.00 88.19 85 THR A C 1
ATOM 686 O O . THR A 1 85 ? 0.277 -4.067 11.946 1.00 88.19 85 THR A O 1
ATOM 689 N N . LYS A 1 86 ? 1.188 -2.200 11.094 1.00 87.69 86 LYS A N 1
ATOM 690 C CA . LYS A 1 86 ? 1.327 -1.490 12.369 1.00 87.69 86 LYS A CA 1
ATOM 691 C C . LYS A 1 86 ? 0.834 -0.045 12.250 1.00 87.69 86 LYS A C 1
ATOM 693 O O . LYS A 1 86 ? 1.009 0.606 11.223 1.00 87.69 86 LYS A O 1
ATOM 698 N N . GLY A 1 87 ? 0.276 0.475 13.341 1.00 84.69 87 GLY A N 1
ATOM 699 C CA . GLY A 1 87 ? -0.139 1.874 13.461 1.00 84.69 87 GLY A CA 1
ATOM 700 C C . GLY A 1 87 ? -1.394 2.216 12.655 1.00 84.69 87 GLY A C 1
ATOM 701 O O . GLY A 1 87 ? -2.353 1.452 12.620 1.00 84.69 87 GLY A O 1
ATOM 702 N N . ILE A 1 88 ? -1.378 3.373 11.988 1.00 79.31 88 ILE A N 1
ATOM 703 C CA . ILE A 1 88 ? -2.598 4.031 11.496 1.00 79.31 88 ILE A CA 1
ATOM 704 C C . ILE A 1 88 ? -3.395 3.222 10.461 1.00 79.31 88 ILE A C 1
ATOM 706 O O . ILE A 1 88 ? -4.618 3.316 10.428 1.00 79.31 88 ILE A O 1
ATOM 710 N N . VAL A 1 89 ? -2.733 2.427 9.610 1.00 83.94 89 VAL A N 1
ATOM 711 C CA . VAL A 1 89 ? -3.419 1.637 8.574 1.00 83.94 89 VAL A CA 1
ATOM 712 C C . VAL A 1 89 ? -4.292 0.543 9.201 1.00 83.94 89 VAL A C 1
ATOM 714 O O . VAL A 1 89 ? -5.499 0.570 8.961 1.00 83.94 89 VAL A O 1
ATOM 717 N N . PRO A 1 90 ? -3.761 -0.402 10.002 1.00 82.56 90 PRO A N 1
ATOM 718 C CA . PRO A 1 90 ? -4.600 -1.407 10.651 1.00 82.56 90 PRO A CA 1
ATOM 719 C C . PRO A 1 90 ? -5.584 -0.817 11.672 1.00 82.56 90 PRO A C 1
ATOM 721 O O . PRO A 1 90 ? -6.710 -1.298 11.722 1.00 82.56 90 PRO A O 1
ATOM 724 N N . GLU A 1 91 ? -5.226 0.242 12.411 1.00 84.50 91 GLU A N 1
ATOM 725 C CA . GLU A 1 91 ? -6.144 0.917 13.352 1.00 84.50 91 GLU A CA 1
ATOM 726 C C . GLU A 1 91 ? -7.383 1.481 12.639 1.00 84.50 91 GLU A C 1
ATOM 728 O O . GLU A 1 91 ? -8.518 1.285 13.075 1.00 84.50 91 GLU A O 1
ATOM 733 N N . LEU A 1 92 ? -7.182 2.147 11.497 1.00 83.50 92 LEU A N 1
ATOM 734 C CA . LEU A 1 92 ? -8.279 2.647 10.677 1.00 83.50 92 LEU A CA 1
ATOM 735 C C . LEU A 1 92 ? -9.154 1.500 10.158 1.00 83.50 92 LEU A C 1
ATOM 737 O O . LEU A 1 92 ? -10.378 1.594 10.180 1.00 83.50 92 LEU A O 1
ATOM 741 N N . LEU A 1 93 ? -8.543 0.420 9.674 1.00 83.50 93 LEU A N 1
ATOM 742 C CA . LEU A 1 93 ? -9.282 -0.723 9.139 1.00 83.50 93 LEU A CA 1
ATOM 743 C C . LEU A 1 93 ? -10.105 -1.426 10.224 1.00 83.50 93 LEU A C 1
ATOM 745 O O . LEU A 1 93 ? -11.251 -1.780 9.964 1.00 83.50 93 LEU A O 1
ATOM 749 N N . GLU A 1 94 ? -9.568 -1.565 11.435 1.00 84.75 94 GLU A N 1
ATOM 750 C CA . GLU A 1 94 ? -10.292 -2.128 12.577 1.00 84.75 94 GLU A CA 1
ATOM 751 C C . GLU A 1 94 ? -11.556 -1.318 12.892 1.00 84.75 94 GLU A C 1
ATOM 753 O O . GLU A 1 94 ? -12.632 -1.886 13.051 1.00 84.75 94 GLU A O 1
ATOM 758 N N . VAL A 1 95 ? -11.480 0.017 12.856 1.00 84.31 95 VAL A N 1
ATOM 759 C CA . VAL A 1 95 ? -12.662 0.881 13.016 1.00 84.31 95 VAL A CA 1
ATOM 760 C C . VAL A 1 95 ? -13.678 0.688 11.889 1.00 84.31 95 VAL A C 1
ATOM 762 O O . VAL A 1 95 ? -14.886 0.653 12.136 1.00 84.31 95 VAL A O 1
ATOM 765 N N . LEU A 1 96 ? -13.214 0.626 10.639 1.00 83.31 96 LEU A N 1
ATOM 766 C CA . LEU A 1 96 ? -14.104 0.555 9.476 1.00 83.31 96 LEU A CA 1
ATOM 767 C C . LEU A 1 96 ? -14.839 -0.780 9.374 1.00 83.31 96 LEU A C 1
ATOM 769 O O . LEU A 1 96 ? -15.939 -0.818 8.814 1.00 83.31 96 LEU A O 1
ATOM 773 N N . PHE A 1 97 ? -14.227 -1.850 9.881 1.00 81.94 97 PHE A N 1
ATOM 774 C CA . PHE A 1 97 ? -14.698 -3.215 9.689 1.00 81.94 97 PHE A CA 1
ATOM 775 C C . PHE A 1 97 ? -15.076 -3.957 10.975 1.00 81.94 97 PHE A C 1
ATOM 777 O O . PHE A 1 97 ? -15.623 -5.049 10.864 1.00 81.94 97 PHE A O 1
ATOM 784 N N . ASP A 1 98 ? -14.846 -3.371 12.153 1.00 83.56 98 ASP A N 1
ATOM 785 C CA . ASP A 1 98 ? -15.106 -3.972 13.471 1.00 83.56 98 ASP A CA 1
ATOM 786 C C . ASP A 1 98 ? -14.365 -5.303 13.719 1.00 83.56 98 ASP A C 1
ATOM 788 O O . ASP A 1 98 ? -14.764 -6.086 14.577 1.00 83.56 98 ASP A O 1
ATOM 792 N N . ASP A 1 99 ? -13.279 -5.553 12.980 1.00 81.06 99 ASP A N 1
ATOM 793 C CA . ASP A 1 99 ? -12.482 -6.781 13.024 1.00 81.06 99 ASP A CA 1
ATOM 794 C C . ASP A 1 99 ? -10.988 -6.463 12.870 1.00 81.06 99 ASP A C 1
ATOM 796 O O . ASP A 1 99 ? -10.598 -5.562 12.122 1.00 81.06 99 ASP A O 1
ATOM 800 N N . ALA A 1 100 ? -10.136 -7.264 13.516 1.00 80.69 100 ALA A N 1
ATOM 801 C CA . ALA A 1 100 ? -8.688 -7.147 13.384 1.00 80.69 100 ALA A CA 1
ATOM 802 C C . ALA A 1 100 ? -8.233 -7.503 11.947 1.00 80.69 100 ALA A C 1
ATOM 804 O O . ALA A 1 100 ? -8.472 -8.625 11.474 1.00 80.69 100 ALA A O 1
ATOM 805 N N . PRO A 1 101 ? -7.559 -6.588 11.228 1.00 81.69 101 PRO A N 1
ATOM 806 C CA . PRO A 1 101 ? -7.161 -6.827 9.847 1.00 81.69 101 PRO A CA 1
ATOM 807 C C . PRO A 1 101 ? -5.922 -7.721 9.743 1.00 81.69 101 PRO A C 1
ATOM 809 O O . PRO A 1 101 ? -4.970 -7.595 10.512 1.00 81.69 101 PRO A O 1
ATOM 812 N N . LEU A 1 102 ? -5.892 -8.575 8.718 1.00 83.00 102 LEU A N 1
ATOM 813 C CA . LEU A 1 102 ? -4.704 -9.312 8.296 1.00 83.00 102 LEU A CA 1
ATOM 814 C C . LEU A 1 102 ? -4.280 -8.883 6.889 1.00 83.00 102 LEU A C 1
ATOM 816 O O . LEU A 1 102 ? -5.090 -8.772 5.961 1.00 83.00 102 LEU A O 1
ATOM 820 N N . LEU A 1 103 ? -2.977 -8.680 6.697 1.00 84.25 103 LEU A N 1
ATOM 821 C CA . LEU A 1 103 ? -2.430 -8.430 5.368 1.00 84.25 103 LEU A CA 1
ATOM 822 C C . LEU A 1 103 ? -2.522 -9.714 4.535 1.00 84.25 103 LEU A C 1
ATOM 824 O O . LEU A 1 103 ? -1.836 -10.692 4.818 1.00 84.25 103 LEU A O 1
ATOM 828 N N . PHE A 1 104 ? -3.383 -9.708 3.515 1.00 82.25 104 PHE A N 1
ATOM 829 C CA . PHE A 1 104 ? -3.566 -10.850 2.616 1.00 82.25 104 PHE A CA 1
ATOM 830 C C . PHE A 1 104 ? -2.822 -10.674 1.296 1.00 82.25 104 PHE A C 1
ATOM 832 O O . PHE A 1 104 ? -2.170 -11.602 0.825 1.00 82.25 104 PHE A O 1
ATOM 839 N N . LYS A 1 105 ? -2.942 -9.493 0.678 1.00 84.12 105 LYS A N 1
ATOM 840 C CA . LYS A 1 105 ? -2.252 -9.166 -0.565 1.00 84.12 105 LYS A CA 1
ATOM 841 C C . LYS A 1 105 ? -2.005 -7.666 -0.720 1.00 84.12 105 LYS A C 1
ATOM 843 O O . LYS A 1 105 ? -2.904 -6.841 -0.601 1.00 84.12 105 LYS A O 1
ATOM 848 N N . GLU A 1 106 ? -0.805 -7.314 -1.139 1.00 89.31 106 GLU A N 1
ATOM 849 C CA . GLU A 1 106 ? -0.380 -5.956 -1.455 1.00 89.31 106 GLU A CA 1
ATOM 850 C C . GLU A 1 106 ? 0.017 -5.823 -2.929 1.00 89.31 106 GLU A C 1
ATOM 852 O O . GLU A 1 106 ? 0.545 -6.757 -3.535 1.00 89.31 106 GLU A O 1
ATOM 857 N N . LYS A 1 107 ? -0.253 -4.658 -3.532 1.00 89.06 107 LYS A N 1
ATOM 858 C CA . LYS A 1 107 ? 0.229 -4.327 -4.878 1.00 89.06 107 LYS A CA 1
ATOM 859 C C . LYS A 1 107 ? 0.549 -2.838 -5.038 1.00 89.06 107 LYS A C 1
ATOM 861 O O . LYS A 1 107 ? -0.215 -1.969 -4.622 1.00 89.06 107 LYS A O 1
ATOM 866 N N . ILE A 1 108 ? 1.641 -2.542 -5.730 1.00 89.25 108 ILE A N 1
ATOM 867 C CA . ILE A 1 108 ? 1.949 -1.213 -6.268 1.00 89.25 108 ILE A CA 1
ATOM 868 C C . ILE A 1 108 ? 1.620 -1.255 -7.756 1.00 89.25 108 ILE A C 1
ATOM 870 O O . ILE A 1 108 ? 2.143 -2.111 -8.463 1.00 89.25 108 ILE A O 1
ATOM 874 N N . ASN A 1 109 ? 0.760 -0.358 -8.241 1.00 87.56 109 ASN A N 1
ATOM 875 C CA . ASN A 1 109 ? 0.502 -0.197 -9.672 1.00 87.56 109 ASN A CA 1
ATOM 876 C C . ASN A 1 109 ? 1.200 1.075 -10.160 1.00 87.56 109 ASN A C 1
ATOM 878 O O . ASN A 1 109 ? 0.933 2.175 -9.661 1.00 87.56 109 ASN A O 1
ATOM 882 N N . TYR A 1 110 ? 2.076 0.917 -11.147 1.00 86.62 110 TYR A N 1
ATOM 883 C CA . TYR A 1 110 ? 2.819 2.010 -11.761 1.00 86.62 110 TYR A CA 1
ATOM 884 C C . TYR A 1 110 ? 2.072 2.472 -13.012 1.00 86.62 110 TYR A C 1
ATOM 886 O O . TYR A 1 110 ? 1.721 1.660 -13.869 1.00 86.62 110 TYR A O 1
ATOM 894 N N . LYS A 1 111 ? 1.827 3.778 -13.134 1.00 81.62 111 LYS A N 1
ATOM 895 C CA . LYS A 1 111 ? 1.201 4.368 -14.323 1.00 81.62 111 LYS A CA 1
ATOM 896 C C . LYS A 1 111 ? 2.238 5.167 -15.111 1.00 81.62 111 LYS A C 1
ATOM 898 O O . LYS A 1 111 ? 2.86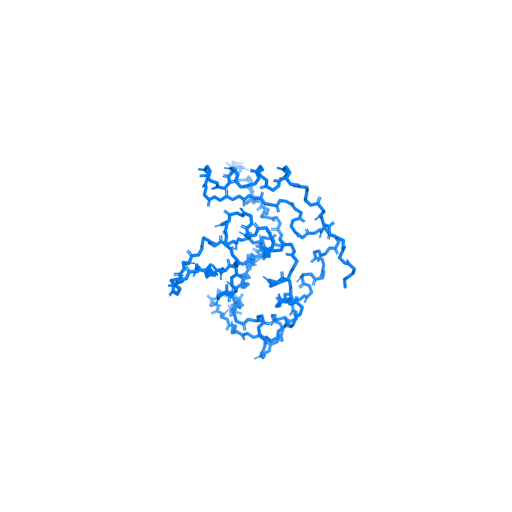1 6.069 -14.563 1.00 81.62 111 LYS A O 1
ATOM 903 N N . HIS A 1 112 ? 2.408 4.845 -16.393 1.00 72.00 112 HIS A N 1
ATOM 904 C CA . HIS A 1 112 ? 3.324 5.547 -17.312 1.00 72.00 112 HIS A CA 1
ATOM 905 C C . HIS A 1 112 ? 2.638 6.773 -17.957 1.00 72.00 112 HIS A C 1
ATOM 907 O O . HIS A 1 112 ? 1.429 6.929 -17.814 1.00 72.00 112 HIS A O 1
ATOM 913 N N . PRO A 1 113 ? 3.387 7.638 -18.668 1.00 58.78 113 PRO A N 1
ATOM 914 C CA . PRO A 1 113 ? 3.556 9.078 -18.395 1.00 58.78 113 PRO A CA 1
ATOM 915 C C . PRO A 1 113 ? 2.249 9.893 -18.294 1.00 58.78 113 PRO A C 1
ATOM 917 O O . PRO A 1 113 ? 1.304 9.635 -19.032 1.00 58.78 113 PRO A O 1
ATOM 920 N N . PHE A 1 114 ? 2.258 10.924 -17.429 1.00 46.22 114 PHE A N 1
ATOM 921 C CA . PHE A 1 114 ? 1.098 11.657 -16.859 1.00 46.22 114 PHE A CA 1
ATOM 922 C C . PHE A 1 114 ? 0.294 10.883 -15.797 1.00 46.22 114 PHE A C 1
ATOM 924 O O . PHE A 1 114 ? -0.758 11.334 -15.349 1.00 46.22 114 PHE A O 1
ATOM 931 N N . GLY A 1 115 ? 0.787 9.719 -15.374 1.00 47.19 115 GLY A N 1
ATOM 932 C CA . GLY A 1 115 ? 0.116 8.850 -14.417 1.00 47.19 115 GLY A CA 1
ATOM 933 C C . GLY A 1 115 ? 0.612 9.003 -12.978 1.00 47.19 115 GLY A C 1
ATOM 934 O O . GLY A 1 115 ? 1.802 9.150 -12.720 1.00 47.19 115 GLY A O 1
ATOM 935 N N . SER A 1 116 ? -0.321 8.910 -12.034 1.00 52.25 116 SER A N 1
ATOM 936 C CA . SER A 1 116 ? -0.086 8.780 -10.596 1.00 52.25 116 SER A CA 1
ATOM 937 C C . SER A 1 116 ? 0.318 7.349 -10.203 1.00 52.25 116 SER A C 1
ATOM 939 O O . SER A 1 116 ? -0.217 6.380 -10.744 1.00 52.25 116 SER A O 1
ATOM 941 N N . VAL A 1 117 ? 1.203 7.180 -9.212 1.00 57.00 117 VAL A N 1
ATOM 942 C CA . VAL A 1 117 ? 1.419 5.861 -8.582 1.00 57.00 117 VAL A CA 1
ATOM 943 C C . VAL A 1 117 ? 0.210 5.537 -7.713 1.00 57.00 117 VAL A C 1
ATOM 945 O O . VAL A 1 117 ? -0.147 6.302 -6.815 1.00 57.00 117 VAL A O 1
ATOM 948 N N . HIS A 1 118 ? -0.441 4.408 -7.994 1.00 55.88 118 HIS A N 1
ATOM 949 C CA . HIS A 1 118 ? -1.580 3.928 -7.218 1.00 55.88 118 HIS A CA 1
ATOM 950 C C . HIS A 1 118 ? -1.176 2.671 -6.464 1.00 55.88 118 HIS A C 1
ATOM 952 O O . HIS A 1 118 ? -1.002 1.594 -7.041 1.00 55.88 118 HIS A O 1
ATOM 958 N N . ILE A 1 119 ? -1.075 2.808 -5.151 1.00 57.22 119 ILE A N 1
ATOM 959 C CA . ILE A 1 119 ? -0.854 1.689 -4.254 1.00 57.22 119 ILE A CA 1
ATOM 960 C C . ILE A 1 119 ? -2.222 1.154 -3.881 1.00 57.22 119 ILE A C 1
ATOM 962 O O . ILE A 1 119 ? -3.160 1.884 -3.566 1.00 57.22 119 ILE A O 1
ATOM 966 N N . THR A 1 120 ? -2.383 -0.147 -4.014 1.00 57.62 120 THR A N 1
ATOM 967 C CA . THR A 1 120 ? -3.643 -0.798 -3.711 1.00 57.62 120 THR A CA 1
ATOM 968 C C . THR A 1 120 ? -3.359 -1.952 -2.779 1.00 57.62 120 THR A C 1
ATOM 970 O O . THR A 1 120 ? -2.501 -2.789 -3.042 1.00 57.62 120 THR A O 1
ATOM 973 N N . MET A 1 121 ? -4.098 -1.995 -1.689 1.00 61.72 121 MET A N 1
ATOM 974 C CA . MET A 1 121 ? -3.931 -2.961 -0.623 1.00 61.72 121 MET A CA 1
ATOM 975 C C . MET A 1 121 ? -5.217 -3.771 -0.547 1.00 61.72 121 MET A C 1
ATOM 977 O O . MET A 1 121 ? -6.318 -3.218 -0.526 1.00 61.72 121 MET A O 1
ATOM 981 N N . LEU A 1 122 ? -5.080 -5.090 -0.557 1.00 50.62 122 LEU A N 1
ATOM 982 C CA . LEU A 1 122 ? -6.165 -6.013 -0.283 1.00 50.62 122 LEU A CA 1
ATOM 983 C C . LEU A 1 122 ? -5.853 -6.707 1.041 1.00 50.62 122 LEU A C 1
ATOM 985 O O . LEU A 1 122 ? -5.038 -7.625 1.107 1.00 50.62 122 LEU A O 1
ATOM 989 N N . LEU A 1 123 ? -6.508 -6.265 2.106 1.00 56.47 123 LEU A N 1
ATOM 990 C CA . LEU A 1 123 ? -6.447 -6.953 3.388 1.00 56.47 123 LEU A CA 1
ATOM 991 C C . LEU A 1 123 ? -7.602 -7.954 3.484 1.00 56.47 123 LEU A C 1
ATOM 993 O O . LEU A 1 123 ? -8.706 -7.697 2.999 1.00 56.47 123 LEU A O 1
ATOM 997 N N . ALA A 1 124 ? -7.334 -9.114 4.080 1.00 44.41 124 ALA A N 1
ATOM 998 C CA . ALA A 1 124 ? -8.388 -10.022 4.506 1.00 44.41 124 ALA A CA 1
ATOM 999 C C . ALA A 1 124 ? -8.668 -9.750 5.981 1.00 44.41 124 ALA A C 1
ATOM 1001 O O . ALA A 1 124 ? -7.752 -9.550 6.773 1.00 44.41 124 ALA A O 1
ATOM 1002 N N . LEU A 1 125 ? -9.936 -9.745 6.354 1.00 46.19 125 LEU A N 1
ATOM 1003 C CA . LEU A 1 125 ? -10.334 -9.668 7.748 1.00 46.19 125 LEU A CA 1
ATOM 1004 C C . LEU A 1 125 ? -10.419 -11.103 8.261 1.00 46.19 125 LEU A C 1
ATOM 1006 O O . LEU A 1 125 ? -11.109 -11.948 7.672 1.00 46.19 125 LEU A O 1
ATOM 1010 N N . ALA A 1 126 ? -9.681 -11.398 9.328 1.00 40.25 126 ALA A N 1
ATOM 1011 C CA . ALA A 1 126 ? -9.875 -12.644 10.048 1.00 40.25 126 ALA A CA 1
ATOM 1012 C C . ALA A 1 126 ? -11.061 -12.464 10.987 1.00 40.25 126 ALA A C 1
ATOM 1014 O O . ALA A 1 126 ? -10.938 -11.818 12.021 1.00 40.25 126 ALA A O 1
ATOM 1015 N N . ALA A 1 127 ? -12.200 -13.057 10.636 1.00 37.59 127 ALA A N 1
ATOM 1016 C CA . ALA A 1 127 ? -13.302 -13.144 11.577 1.00 37.59 127 ALA A CA 1
ATOM 1017 C C . ALA A 1 127 ? -12.964 -14.203 12.645 1.00 37.59 127 ALA A C 1
ATOM 1019 O O . ALA A 1 127 ? -12.447 -15.282 12.302 1.00 37.59 127 ALA A O 1
ATOM 1020 N N . PRO A 1 128 ? -13.283 -13.965 13.930 1.00 36.91 128 PRO A N 1
ATOM 1021 C CA . PRO A 1 128 ? -13.232 -15.020 14.930 1.00 36.91 128 PRO A CA 1
ATOM 1022 C C . PRO A 1 128 ? -14.180 -16.140 14.472 1.00 36.91 128 PRO A C 1
ATOM 1024 O O . PRO A 1 128 ? -15.352 -15.868 14.235 1.00 36.91 128 PRO A O 1
ATOM 1027 N N . GLN A 1 129 ? -13.658 -17.373 14.336 1.00 40.38 129 GLN A N 1
ATOM 1028 C CA . GLN A 1 129 ? -14.296 -18.624 13.838 1.00 40.38 129 GLN A CA 1
ATOM 1029 C C . GLN A 1 129 ? -13.790 -19.173 12.482 1.00 40.38 129 GLN A C 1
ATOM 1031 O O . GLN A 1 129 ? -14.462 -19.986 11.852 1.00 40.38 129 GLN A O 1
ATOM 1036 N N . GLY A 1 130 ? -12.587 -18.809 12.024 1.00 33.00 130 GLY A N 1
ATOM 1037 C CA . GLY A 1 130 ? -11.936 -19.527 10.910 1.00 33.00 130 GLY A CA 1
ATOM 1038 C C . GLY A 1 130 ? -12.549 -19.267 9.528 1.00 33.00 130 GLY A C 1
ATOM 1039 O O . GLY A 1 130 ? -12.256 -19.985 8.575 1.00 33.00 130 GLY A O 1
ATOM 1040 N N . THR A 1 131 ? -13.372 -18.222 9.404 1.00 35.09 131 THR A N 1
ATOM 1041 C CA . THR A 1 131 ? -13.859 -17.716 8.117 1.00 35.09 131 THR A CA 1
ATOM 1042 C C . THR A 1 131 ? -13.030 -16.497 7.719 1.00 35.09 131 THR A C 1
ATOM 1044 O O . THR A 1 131 ? -13.086 -15.461 8.378 1.00 35.09 131 THR A O 1
ATOM 1047 N N . LEU A 1 132 ? -12.268 -16.604 6.629 1.00 35.47 132 LEU A N 1
ATOM 1048 C CA . LEU A 1 132 ? -11.624 -15.449 6.000 1.00 35.47 132 LEU A CA 1
ATOM 1049 C C . LEU A 1 132 ? -12.689 -14.655 5.241 1.00 35.47 132 LEU A C 1
ATOM 1051 O O . LEU A 1 132 ? -13.252 -15.143 4.260 1.00 35.47 132 LEU A O 1
ATOM 1055 N N . ARG A 1 133 ? -12.969 -13.427 5.684 1.00 39.25 133 ARG A N 1
ATOM 1056 C CA . ARG A 1 133 ? -13.778 -12.479 4.915 1.00 39.25 133 ARG A CA 1
ATOM 1057 C C . ARG A 1 133 ? -12.822 -11.578 4.149 1.00 39.25 133 ARG A C 1
ATOM 1059 O O . ARG A 1 133 ? -12.041 -10.837 4.739 1.00 39.25 133 ARG A O 1
ATOM 1066 N N . PHE A 1 134 ? -12.859 -11.638 2.823 1.00 41.28 134 PHE A N 1
ATOM 1067 C CA . PHE A 1 134 ? -12.105 -10.687 2.012 1.00 41.28 134 PHE A CA 1
ATOM 1068 C C . PHE A 1 134 ? -12.767 -9.313 2.134 1.00 41.28 134 PHE A C 1
ATOM 1070 O O . PHE A 1 134 ? -13.898 -9.120 1.684 1.00 41.28 134 PHE A O 1
ATOM 1077 N N . GLY A 1 135 ? -12.078 -8.380 2.793 1.00 44.66 135 GLY A N 1
ATOM 1078 C CA . GLY A 1 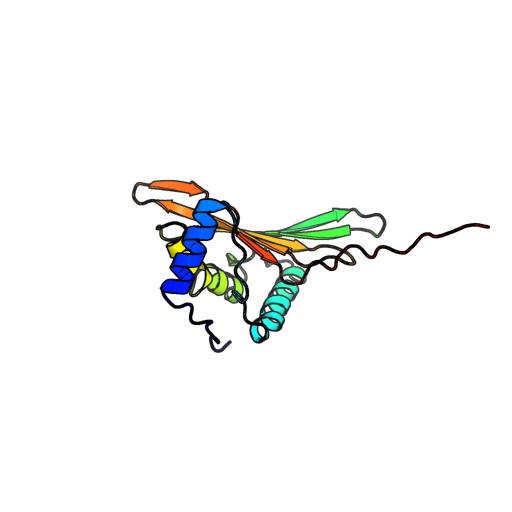135 ? -12.498 -6.988 2.878 1.00 44.66 135 GLY A CA 1
ATOM 1079 C C . GLY A 1 135 ? -12.409 -6.298 1.516 1.00 44.66 135 GLY A C 1
ATOM 1080 O O . GLY A 1 135 ? -11.734 -6.766 0.592 1.00 44.66 135 GLY A O 1
ATOM 1081 N N . ARG A 1 136 ? -13.111 -5.169 1.374 1.00 52.09 136 ARG A N 1
ATOM 1082 C CA . ARG A 1 136 ? -13.016 -4.328 0.173 1.00 52.09 136 ARG A CA 1
ATOM 1083 C C . ARG A 1 136 ? -11.595 -3.776 0.026 1.00 52.09 136 ARG A C 1
ATOM 1085 O O . ARG A 1 136 ? -10.880 -3.557 0.995 1.00 52.09 136 ARG A O 1
ATOM 1092 N N . THR A 1 137 ? -11.186 -3.573 -1.221 1.00 49.88 137 THR A N 1
ATOM 1093 C CA . THR A 1 137 ? -9.858 -3.072 -1.584 1.00 49.88 137 THR A CA 1
ATOM 1094 C C . THR A 1 137 ? -9.658 -1.633 -1.096 1.00 49.88 137 THR A C 1
ATOM 1096 O O . THR A 1 137 ? -10.428 -0.755 -1.477 1.00 49.88 137 THR A O 1
ATOM 1099 N N . SER A 1 138 ? -8.598 -1.370 -0.331 1.00 52.50 138 SER A N 1
ATOM 1100 C CA . SER A 1 138 ? -8.183 -0.010 0.032 1.00 52.50 138 SER A CA 1
ATOM 1101 C C . SER A 1 138 ? -7.173 0.508 -0.992 1.00 52.50 138 SER A C 1
ATOM 1103 O O . SER A 1 138 ? -6.232 -0.193 -1.369 1.00 52.50 138 SER A O 1
ATOM 1105 N N . MET A 1 139 ? -7.355 1.737 -1.471 1.00 48.31 139 MET A N 1
ATOM 1106 C CA . MET A 1 139 ? -6.457 2.364 -2.442 1.00 48.31 139 MET A CA 1
ATOM 1107 C C . MET A 1 139 ? -5.824 3.610 -1.831 1.00 48.31 139 MET A C 1
ATOM 1109 O O . MET A 1 139 ? -6.531 4.520 -1.412 1.00 48.31 139 MET A O 1
ATOM 1113 N N . ALA A 1 140 ? -4.496 3.655 -1.813 1.00 50.03 140 ALA A N 1
ATOM 1114 C CA . ALA A 1 140 ? -3.723 4.844 -1.494 1.00 50.03 140 ALA A CA 1
ATOM 1115 C C . ALA A 1 140 ? -3.078 5.359 -2.789 1.00 50.03 140 ALA A C 1
ATOM 1117 O O . ALA A 1 140 ? -2.225 4.699 -3.386 1.00 50.03 140 ALA A O 1
ATOM 1118 N N . ALA A 1 141 ? -3.506 6.526 -3.265 1.00 44.41 141 ALA A N 1
ATOM 1119 C CA . ALA A 1 141 ? -2.862 7.193 -4.392 1.00 44.41 141 ALA A CA 1
ATOM 1120 C C . ALA A 1 141 ? -1.716 8.065 -3.867 1.00 44.41 141 ALA A C 1
ATOM 1122 O O . ALA A 1 141 ? -1.932 8.901 -2.996 1.00 44.41 141 ALA A O 1
ATOM 1123 N N . VAL A 1 142 ? -0.503 7.885 -4.398 1.00 45.72 142 VAL A N 1
ATOM 1124 C CA . VAL A 1 142 ? 0.699 8.613 -3.935 1.00 45.72 142 VAL A CA 1
ATOM 1125 C C . VAL A 1 142 ? 1.010 9.828 -4.828 1.00 45.72 142 VAL A C 1
ATOM 1127 O O . VAL A 1 142 ? 2.036 10.488 -4.715 1.00 45.72 142 VAL A O 1
ATOM 1130 N N . HIS A 1 143 ? 0.084 10.177 -5.716 1.00 42.34 143 HIS A N 1
ATOM 1131 C CA . HIS A 1 143 ? 0.099 11.417 -6.481 1.00 42.34 143 HIS A CA 1
ATOM 1132 C C . HIS A 1 143 ? -1.335 11.742 -6.906 1.00 42.34 143 HIS A C 1
ATOM 1134 O O . HIS A 1 143 ? -2.090 10.829 -7.253 1.00 42.34 143 HIS A O 1
ATOM 1140 N N . SER A 1 144 ? -1.714 13.021 -6.885 1.00 36.94 144 SER A N 1
ATOM 1141 C CA . SER A 1 144 ? -3.045 13.434 -7.336 1.00 36.94 144 SER A CA 1
ATOM 1142 C C . SER A 1 144 ? -3.193 13.125 -8.833 1.00 36.94 144 SER A C 1
ATOM 1144 O O . SER A 1 144 ? -2.277 13.447 -9.595 1.00 36.94 144 SER A O 1
ATOM 1146 N N . PRO A 1 145 ? -4.289 12.497 -9.298 1.00 41.50 145 PRO A N 1
ATOM 1147 C CA . PRO A 1 145 ? -4.560 12.429 -10.724 1.00 41.50 145 PRO A CA 1
ATOM 1148 C C . PRO A 1 145 ? -4.716 13.862 -11.245 1.00 41.50 145 PRO A C 1
ATOM 1150 O O . PRO A 1 145 ? -5.664 14.560 -10.893 1.00 41.50 145 PRO A O 1
ATOM 1153 N N . GLN A 1 146 ? -3.769 14.316 -12.067 1.00 36.47 146 GLN A N 1
ATOM 1154 C CA . GLN A 1 146 ? -3.973 15.530 -12.849 1.00 36.47 146 GLN A CA 1
ATOM 1155 C C . GLN A 1 146 ? -5.169 15.270 -13.779 1.00 36.47 146 GLN A C 1
ATOM 1157 O O . GLN A 1 146 ? -5.205 14.209 -14.417 1.00 36.47 146 GLN A O 1
ATOM 1162 N N . PRO A 1 147 ? -6.167 16.169 -13.853 1.00 32.28 147 PRO A N 1
ATOM 1163 C CA . PRO A 1 147 ? -7.232 16.025 -14.834 1.00 32.28 147 PRO A CA 1
ATOM 1164 C C . PRO A 1 147 ? -6.619 15.955 -16.243 1.00 32.28 147 PRO A C 1
ATOM 1166 O O . PRO A 1 147 ? -5.552 16.535 -16.476 1.00 32.28 147 PRO A O 1
ATOM 1169 N N . PRO A 1 148 ? -7.248 15.231 -17.187 1.00 37.56 148 PRO A N 1
ATOM 1170 C CA . PRO A 1 148 ? -6.747 15.165 -18.551 1.00 37.56 148 PRO A CA 1
ATOM 1171 C C . PRO A 1 148 ? -6.590 16.585 -19.095 1.00 37.56 148 PRO A C 1
ATOM 1173 O O . PRO A 1 148 ? -7.501 17.406 -18.992 1.00 37.56 148 PRO A O 1
ATOM 1176 N N . ASN A 1 149 ? -5.412 16.867 -19.648 1.00 39.12 149 ASN A N 1
ATOM 1177 C CA . ASN A 1 149 ? -5.094 18.147 -20.256 1.00 39.12 149 ASN A CA 1
ATOM 1178 C C . ASN A 1 149 ? -6.013 18.320 -21.476 1.00 39.12 149 ASN A C 1
ATOM 1180 O O . ASN A 1 149 ? -5.776 17.719 -22.526 1.00 39.12 149 ASN A O 1
ATOM 1184 N N . VAL A 1 150 ? -7.108 19.066 -21.322 1.00 39.25 150 VAL A N 1
ATOM 1185 C CA . VAL A 1 150 ? -7.998 19.410 -22.432 1.00 39.25 150 VAL A CA 1
ATOM 1186 C C . VAL A 1 150 ? -7.254 20.448 -23.265 1.00 39.25 150 VAL A C 1
ATOM 1188 O O . VAL A 1 150 ? -7.375 21.649 -23.046 1.00 39.25 150 VAL A O 1
ATOM 1191 N N . SER A 1 151 ? -6.412 19.993 -24.195 1.00 40.62 151 SER A N 1
ATOM 1192 C CA . SER A 1 151 ? -5.884 20.883 -25.221 1.00 40.62 151 SER A CA 1
ATOM 1193 C C . SER A 1 151 ? -7.058 21.301 -26.101 1.00 40.62 151 SER A C 1
ATOM 1195 O O . SER A 1 151 ? -7.615 20.461 -26.816 1.00 40.62 151 SER A O 1
ATOM 1197 N N . ASN A 1 152 ? -7.433 22.577 -26.045 1.00 37.75 152 ASN A N 1
ATOM 1198 C CA . ASN A 1 152 ? -8.373 23.172 -26.984 1.00 37.75 152 ASN A CA 1
ATOM 1199 C C . ASN A 1 152 ? -7.921 22.872 -28.419 1.00 37.75 152 ASN A C 1
ATOM 1201 O O . ASN A 1 152 ? -6.900 23.376 -28.885 1.00 37.75 152 ASN A O 1
ATOM 1205 N N . LYS A 1 153 ? -8.692 22.038 -29.121 1.00 46.50 153 LYS A N 1
ATOM 1206 C CA . LYS A 1 153 ? -8.766 22.061 -30.580 1.00 46.50 153 LYS A CA 1
ATOM 1207 C C . LYS A 1 153 ? -9.930 22.968 -30.966 1.00 46.50 153 LYS A C 1
ATOM 1209 O O . LYS A 1 153 ? -11.024 22.495 -31.240 1.00 46.50 153 LYS A O 1
ATOM 1214 N N . GLU A 1 154 ? -9.659 24.260 -30.997 1.00 38.28 154 GLU A N 1
ATOM 1215 C CA . GLU A 1 154 ? -10.399 25.257 -31.771 1.00 38.28 154 GLU A CA 1
ATOM 1216 C C . GLU A 1 154 ? -9.332 25.978 -32.600 1.00 38.28 154 GLU A C 1
ATOM 1218 O O . GLU A 1 154 ? -8.288 26.328 -32.064 1.00 38.28 154 GLU A O 1
ATOM 1223 N N . THR A 1 155 ? -9.414 26.202 -33.900 1.00 39.12 155 THR A N 1
ATOM 1224 C CA . THR A 1 155 ? -10.346 25.838 -34.965 1.00 39.12 155 THR A CA 1
ATOM 1225 C C . THR A 1 155 ? -9.543 26.070 -36.242 1.00 39.12 155 THR A C 1
ATOM 1227 O O . THR A 1 155 ? -8.769 27.024 -36.323 1.00 39.12 155 THR A O 1
ATOM 1230 N N . ALA A 1 156 ? -9.716 25.205 -37.236 1.00 41.91 156 ALA A N 1
ATOM 1231 C CA . ALA A 1 156 ? -9.319 25.513 -38.600 1.00 41.91 156 ALA A CA 1
ATOM 1232 C C . ALA A 1 156 ? -10.233 26.623 -39.137 1.00 41.91 156 ALA A C 1
ATOM 1234 O O . ALA A 1 156 ? -11.455 26.478 -39.062 1.00 41.91 156 ALA A O 1
ATOM 1235 N N . SER A 1 157 ? -9.651 27.695 -39.669 1.00 45.91 157 SER A N 1
ATOM 1236 C CA . SER A 1 157 ? -10.151 28.502 -40.793 1.00 45.91 157 SER A CA 1
ATOM 1237 C C . SER A 1 157 ? -9.015 29.379 -41.301 1.00 45.91 157 SER A C 1
ATOM 1239 O O . SER A 1 157 ? -8.379 30.041 -40.452 1.00 45.91 157 SER A O 1
#

Secondary structure (DSSP, 8-state):
---------HHHHHHHHHHHHHHS----TTSS-GGGHHHHHHHHHHHHT-SSSSEEEEEEETTEEEEEEEES-GGG-HHHHHHHHSTHHHHHHHHHHSS-EEEEEEEEE---SSPPPEEEEEEEEEETTTEEEEPPPEEEESS--PPP---------

pLDDT: mean 72.92, std 20.54, range [31.58, 95.94]